Protein AF-A0A662JEN5-F1 (afdb_monomer_lite)

Secondary structure (DSSP, 8-state):
----HHHHHHHHH---TT-TT--HHHHHHHHHHHHT--HHHHHHHHHHTTTTS-HHHHHHHHHHHHHHHHHHHHHHS-EEEETTTTT-SSBSTT-BS-EEEEEEESS-BTTT-BS-EEEEEEE-TTTTTT-BS-EEEEEEE-TTTTTT-BS-EEEE---

Foldseek 3Di:
DPDDLLVQLLVQLPDDPPDPDDPSLVSSVVSCVVSVDDLVVSLVVCLVCVVVDDPSSLQSSQSSQQVVQQVCCVVPVEAECECSQPPRARHNDCHECGHYEYEEHEHQHCAQYECYEYEYAEYEANLNANHENYEYEYQYYHPHNCHNYYNYYYHHDDD

Radius of gyration: 15.17 Å; chains: 1; bounding box: 46×31×48 Å

Structure (mmCIF, N/CA/C/O backbone):
data_AF-A0A662JEN5-F1
#
_entry.id   AF-A0A662JEN5-F1
#
loop_
_atom_site.group_PDB
_atom_site.id
_atom_site.type_symbol
_atom_site.label_atom_id
_atom_site.label_alt_id
_atom_site.label_comp_id
_atom_site.label_asym_id
_atom_site.label_entity_id
_atom_site.label_seq_id
_atom_site.pdbx_PDB_ins_code
_atom_site.Cartn_x
_atom_site.Cartn_y
_atom_site.Cartn_z
_atom_site.occupancy
_atom_site.B_iso_or_equiv
_atom_site.auth_seq_id
_atom_site.auth_comp_id
_atom_site.auth_asym_id
_atom_site.auth_atom_id
_atom_site.pdbx_PDB_model_num
ATOM 1 N N . MET A 1 1 ? 9.587 -5.897 -28.125 1.00 42.41 1 MET A N 1
ATOM 2 C CA . MET A 1 1 ? 8.439 -5.896 -27.198 1.00 42.41 1 MET A CA 1
ATOM 3 C C . MET A 1 1 ? 8.440 -4.548 -26.503 1.00 42.41 1 MET A C 1
ATOM 5 O O . MET A 1 1 ? 9.409 -4.265 -25.811 1.00 42.41 1 MET A O 1
ATOM 9 N N . ASN A 1 2 ? 7.443 -3.696 -26.747 1.00 51.28 2 ASN A N 1
ATOM 10 C CA . ASN A 1 2 ? 7.265 -2.491 -25.935 1.00 51.28 2 ASN A CA 1
ATOM 11 C C . ASN A 1 2 ? 6.599 -2.950 -24.633 1.00 51.28 2 ASN A C 1
ATOM 13 O O . ASN A 1 2 ? 5.402 -3.215 -24.638 1.00 51.28 2 ASN A O 1
ATOM 17 N N . GLY A 1 3 ? 7.396 -3.169 -23.583 1.00 68.75 3 GLY A N 1
ATOM 18 C CA . GLY A 1 3 ? 6.883 -3.533 -22.257 1.00 68.75 3 GLY A CA 1
ATOM 19 C C . GLY A 1 3 ? 6.018 -2.414 -21.678 1.00 68.75 3 GLY A C 1
ATOM 20 O O . GLY A 1 3 ? 6.167 -1.253 -22.074 1.00 68.75 3 GLY A O 1
ATOM 21 N N . SER A 1 4 ? 5.099 -2.756 -20.773 1.00 90.69 4 SER A N 1
ATOM 22 C CA . SER A 1 4 ? 4.257 -1.748 -20.127 1.00 90.69 4 SER A CA 1
ATOM 23 C C . SER A 1 4 ? 5.088 -0.845 -19.206 1.00 90.69 4 SER A C 1
ATOM 25 O O . SER A 1 4 ? 6.215 -1.175 -18.820 1.00 90.69 4 SER A O 1
ATOM 27 N N . LYS A 1 5 ? 4.535 0.310 -18.811 1.00 93.38 5 LYS A N 1
ATOM 28 C CA . LYS A 1 5 ? 5.202 1.182 -17.826 1.00 93.38 5 LYS A CA 1
ATOM 29 C C . LYS A 1 5 ? 5.366 0.489 -16.470 1.00 93.38 5 LYS A C 1
ATOM 31 O O . LYS A 1 5 ? 6.320 0.792 -15.754 1.00 93.38 5 LYS A O 1
ATOM 36 N N . LEU A 1 6 ? 4.469 -0.440 -16.127 1.00 94.62 6 LEU A N 1
ATOM 37 C CA . LEU A 1 6 ? 4.612 -1.280 -14.944 1.00 94.62 6 LEU A CA 1
ATOM 38 C C . LEU A 1 6 ? 5.816 -2.216 -15.083 1.00 94.62 6 LEU A C 1
ATOM 40 O O . LEU A 1 6 ? 6.637 -2.259 -14.172 1.00 94.62 6 LEU A O 1
ATOM 44 N N . ASP A 1 7 ? 5.982 -2.893 -16.222 1.00 94.00 7 ASP A N 1
ATOM 45 C CA . ASP A 1 7 ? 7.141 -3.769 -16.449 1.00 94.00 7 ASP A CA 1
ATOM 46 C C . ASP A 1 7 ? 8.463 -2.986 -16.344 1.00 94.00 7 ASP A C 1
ATOM 48 O O . ASP A 1 7 ? 9.448 -3.456 -15.763 1.00 94.00 7 ASP A O 1
ATOM 52 N N . GLU A 1 8 ? 8.487 -1.756 -16.864 1.00 94.44 8 GLU A N 1
ATOM 53 C CA . GLU A 1 8 ? 9.649 -0.878 -16.756 1.00 94.44 8 GLU A CA 1
ATOM 54 C C . GLU A 1 8 ? 9.935 -0.476 -15.301 1.00 94.44 8 GLU A C 1
ATOM 56 O O . GLU A 1 8 ? 11.079 -0.597 -14.851 1.00 94.44 8 GLU A O 1
ATOM 61 N N . LEU A 1 9 ? 8.904 -0.086 -14.540 1.00 95.25 9 LEU A N 1
ATOM 62 C CA . LEU A 1 9 ? 9.014 0.211 -13.110 1.00 95.25 9 LEU A CA 1
ATOM 63 C C . LEU A 1 9 ? 9.568 -0.983 -12.328 1.00 95.25 9 LEU A C 1
ATOM 65 O O . LEU A 1 9 ? 10.531 -0.832 -11.574 1.00 95.25 9 LEU A O 1
ATOM 69 N N . LEU A 1 10 ? 8.975 -2.166 -12.495 1.00 93.81 10 LEU A N 1
ATOM 70 C CA . LEU A 1 10 ? 9.364 -3.369 -11.759 1.00 93.81 10 LEU A CA 1
ATOM 71 C C . LEU A 1 10 ? 10.828 -3.737 -12.037 1.00 93.81 10 LEU A C 1
ATOM 73 O O . LEU A 1 10 ? 11.576 -4.056 -11.107 1.00 93.81 10 LEU A O 1
ATOM 77 N N . ARG A 1 11 ? 11.277 -3.587 -13.289 1.00 92.50 11 ARG A N 1
ATOM 78 C CA . ARG A 1 11 ? 12.679 -3.781 -13.677 1.00 92.50 11 ARG A CA 1
ATOM 79 C C . ARG A 1 11 ? 13.620 -2.773 -13.013 1.00 92.50 11 ARG A C 1
ATOM 81 O O . ARG A 1 11 ? 14.701 -3.166 -12.582 1.00 92.50 11 ARG A O 1
ATOM 88 N N . MET A 1 12 ? 13.232 -1.498 -12.928 1.00 92.75 12 MET A N 1
ATOM 89 C CA . MET A 1 12 ? 14.040 -0.445 -12.296 1.00 92.75 12 MET A CA 1
ATOM 90 C C . MET A 1 12 ? 14.152 -0.618 -10.778 1.00 92.75 12 MET A C 1
ATOM 92 O O . MET A 1 12 ? 15.213 -0.371 -10.207 1.00 92.75 12 MET A O 1
ATOM 96 N N . VAL A 1 13 ? 13.073 -1.052 -10.122 1.00 90.88 13 VAL A N 1
ATOM 97 C CA . VAL A 1 13 ? 13.035 -1.228 -8.663 1.00 90.88 13 VAL A CA 1
ATOM 98 C C . VAL A 1 13 ? 13.761 -2.496 -8.219 1.00 90.88 13 VAL A C 1
ATOM 100 O O . VAL A 1 13 ? 14.264 -2.518 -7.094 1.00 90.88 13 VAL A O 1
ATOM 103 N N . ASN A 1 14 ? 13.854 -3.523 -9.077 1.00 83.19 14 ASN A N 1
ATOM 104 C CA . ASN A 1 14 ? 14.400 -4.841 -8.743 1.00 83.19 14 ASN A CA 1
ATOM 105 C C . ASN A 1 14 ? 15.709 -4.739 -7.922 1.00 83.19 14 ASN A C 1
ATOM 107 O O . ASN A 1 14 ? 16.704 -4.186 -8.412 1.00 83.19 14 ASN A O 1
ATOM 111 N N . PRO A 1 15 ? 15.714 -5.206 -6.658 1.00 67.38 15 PRO A N 1
ATOM 112 C CA . PRO A 1 15 ? 16.828 -5.021 -5.736 1.00 67.38 15 PRO A CA 1
ATOM 113 C C . PRO A 1 15 ? 18.061 -5.786 -6.202 1.00 67.38 15 PRO A C 1
ATOM 115 O O . PRO A 1 15 ? 17.969 -6.866 -6.801 1.00 67.38 15 PRO A O 1
ATOM 118 N N . ASN A 1 16 ? 19.237 -5.283 -5.835 1.00 66.19 16 ASN A N 1
ATOM 119 C CA . ASN A 1 16 ? 20.437 -6.095 -5.957 1.00 66.19 16 ASN A CA 1
ATOM 120 C C . ASN A 1 16 ? 20.343 -7.222 -4.918 1.00 66.19 16 ASN A C 1
ATOM 122 O O . ASN A 1 16 ? 20.259 -6.959 -3.722 1.00 66.19 16 ASN A O 1
ATOM 126 N N . ARG A 1 17 ? 20.377 -8.491 -5.349 1.00 62.00 17 ARG A N 1
ATOM 127 C CA . ARG A 1 17 ? 20.236 -9.659 -4.451 1.00 62.00 17 ARG A CA 1
ATOM 128 C C . ARG A 1 17 ? 21.251 -9.705 -3.297 1.00 62.00 17 ARG A C 1
ATOM 130 O O . ARG A 1 17 ? 21.057 -10.480 -2.369 1.00 62.00 17 ARG A O 1
ATOM 137 N N . TYR A 1 18 ? 22.319 -8.914 -3.379 1.00 60.38 18 TYR A N 1
ATOM 138 C CA . TYR A 1 18 ? 23.397 -8.834 -2.395 1.00 60.38 18 TYR A CA 1
ATOM 139 C C . TYR A 1 18 ? 23.282 -7.647 -1.429 1.00 60.38 18 TYR A C 1
ATOM 141 O O . TYR A 1 18 ? 24.050 -7.567 -0.473 1.00 60.38 18 TYR A O 1
ATOM 149 N N . ALA A 1 19 ? 22.351 -6.721 -1.659 1.00 58.91 19 ALA A N 1
ATOM 150 C CA . ALA A 1 19 ? 22.191 -5.549 -0.814 1.00 58.91 19 ALA A CA 1
ATOM 151 C C . ALA A 1 1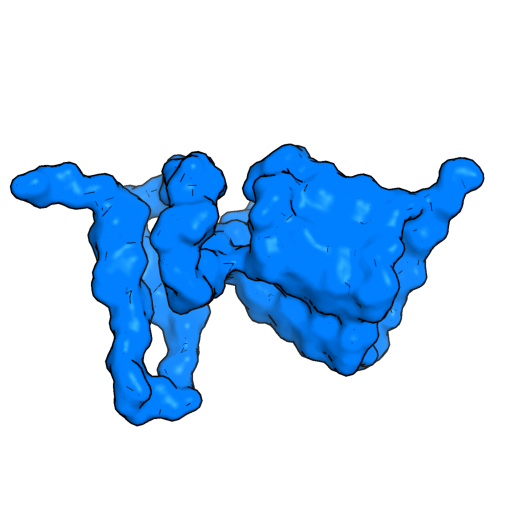9 ? 21.266 -5.863 0.371 1.00 58.91 19 ALA A C 1
ATOM 153 O O . ALA A 1 19 ? 20.054 -6.005 0.226 1.00 58.91 19 ALA A O 1
ATOM 154 N N . VAL A 1 20 ? 21.854 -5.981 1.562 1.00 53.72 20 VAL A N 1
ATOM 155 C CA . VAL A 1 20 ? 21.148 -6.363 2.800 1.00 53.72 20 VAL A CA 1
ATOM 156 C C . VAL A 1 20 ? 20.342 -5.196 3.399 1.00 53.72 20 VAL A C 1
ATOM 158 O O . VAL A 1 20 ? 19.361 -5.422 4.101 1.00 53.72 20 VAL A O 1
ATOM 161 N N . THR A 1 21 ? 20.713 -3.948 3.100 1.00 63.56 21 THR A N 1
ATOM 162 C CA . THR A 1 21 ? 20.142 -2.726 3.705 1.00 63.56 21 THR A CA 1
ATOM 163 C C . THR A 1 21 ? 19.518 -1.775 2.679 1.00 63.56 21 THR A C 1
ATOM 165 O O . THR A 1 21 ? 19.464 -0.570 2.911 1.00 63.56 21 THR A O 1
ATOM 168 N N . GLU A 1 22 ? 19.093 -2.281 1.521 1.00 70.56 22 GLU A N 1
ATOM 169 C CA . GLU A 1 22 ? 18.533 -1.434 0.463 1.00 70.56 22 GLU A CA 1
ATOM 170 C C . GLU A 1 22 ? 17.206 -0.781 0.895 1.00 70.56 22 GLU A C 1
ATOM 172 O O . GLU A 1 22 ? 16.249 -1.462 1.280 1.00 70.56 22 GLU A O 1
ATOM 177 N N . ASP A 1 23 ? 17.146 0.552 0.799 1.00 86.50 23 ASP A N 1
ATOM 178 C CA . ASP A 1 23 ? 15.925 1.330 1.007 1.00 86.50 23 ASP A CA 1
ATOM 179 C C . ASP A 1 23 ? 14.991 1.150 -0.200 1.00 86.50 23 ASP A C 1
ATOM 181 O O . ASP A 1 23 ? 15.113 1.804 -1.240 1.00 86.50 23 ASP A O 1
ATOM 185 N N . TRP A 1 24 ? 14.060 0.202 -0.069 1.00 87.81 24 TRP A N 1
ATOM 186 C CA . TRP A 1 24 ? 13.097 -0.124 -1.121 1.00 87.81 24 TRP A CA 1
ATOM 187 C C . TRP A 1 24 ? 12.220 1.067 -1.491 1.00 87.81 24 TRP A C 1
ATOM 189 O O . TRP A 1 24 ? 11.869 1.236 -2.657 1.00 87.81 24 TRP A O 1
ATOM 199 N N . ARG A 1 25 ? 11.861 1.890 -0.502 1.00 90.38 25 ARG A N 1
ATOM 200 C CA . ARG A 1 25 ? 10.997 3.042 -0.721 1.00 90.38 25 ARG A CA 1
ATOM 201 C C . ARG A 1 25 ? 11.686 4.050 -1.631 1.00 90.38 25 ARG A C 1
ATOM 203 O O . ARG A 1 25 ? 11.102 4.437 -2.640 1.00 90.38 25 ARG A O 1
ATOM 210 N N . ALA A 1 26 ? 12.935 4.395 -1.314 1.00 90.81 26 ALA A N 1
ATOM 211 C CA . ALA A 1 26 ? 13.729 5.328 -2.108 1.00 90.81 26 ALA A CA 1
ATOM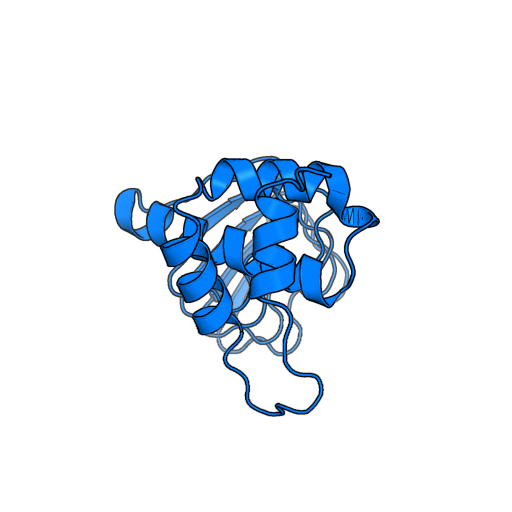 212 C C . ALA A 1 26 ? 13.867 4.866 -3.570 1.00 90.81 26 ALA A C 1
ATOM 214 O O . ALA A 1 26 ? 13.729 5.669 -4.488 1.00 90.81 26 ALA A O 1
ATOM 215 N N . ARG A 1 27 ? 14.047 3.558 -3.805 1.00 91.56 27 ARG A N 1
ATOM 216 C CA . ARG A 1 27 ? 14.092 2.984 -5.163 1.00 91.56 27 ARG A CA 1
ATOM 217 C C . ARG A 1 27 ? 12.784 3.159 -5.932 1.00 91.56 27 ARG A C 1
ATOM 219 O O . ARG A 1 27 ? 12.816 3.486 -7.117 1.00 91.56 27 ARG A O 1
ATOM 226 N N . VAL A 1 28 ? 11.641 2.926 -5.283 1.00 93.56 28 VAL A N 1
ATOM 227 C CA . VAL A 1 28 ? 10.325 3.120 -5.914 1.00 93.56 28 VAL A CA 1
ATOM 228 C C . VAL A 1 28 ? 10.109 4.594 -6.255 1.00 93.56 28 VAL A C 1
ATOM 230 O O . VAL A 1 28 ? 9.722 4.903 -7.380 1.00 93.56 28 VAL A O 1
ATOM 233 N N . GLU A 1 29 ? 10.409 5.503 -5.326 1.00 93.06 29 GLU A N 1
ATOM 234 C CA . GLU A 1 29 ? 10.301 6.953 -5.539 1.00 93.06 29 GLU A CA 1
ATOM 235 C C . GLU A 1 29 ? 11.224 7.434 -6.680 1.00 93.06 29 GLU A C 1
ATOM 237 O O . GLU A 1 29 ? 10.785 8.174 -7.564 1.00 93.06 29 GLU A O 1
ATOM 242 N N . GLU A 1 30 ? 12.476 6.963 -6.725 1.00 93.81 30 GLU A N 1
ATOM 243 C CA . GLU A 1 30 ? 13.427 7.284 -7.797 1.00 93.81 30 GLU A CA 1
ATOM 244 C C . GLU A 1 30 ? 12.942 6.777 -9.163 1.00 93.81 30 GLU A C 1
ATOM 246 O O . GLU A 1 30 ? 12.991 7.508 -10.159 1.00 93.81 30 GLU A O 1
ATOM 251 N N . ALA A 1 31 ? 12.451 5.536 -9.225 1.00 94.25 31 ALA A N 1
ATOM 252 C CA . ALA A 1 31 ? 11.956 4.952 -10.465 1.00 94.25 31 ALA A CA 1
ATOM 253 C C . ALA A 1 31 ? 10.712 5.689 -10.986 1.00 94.25 31 ALA A C 1
ATOM 255 O O . ALA A 1 31 ? 10.649 6.016 -12.172 1.00 94.25 31 ALA A O 1
ATOM 256 N N . LEU A 1 32 ? 9.767 6.040 -10.108 1.00 94.25 32 LEU A N 1
ATOM 257 C CA . LEU A 1 32 ? 8.592 6.837 -10.476 1.00 94.25 32 LEU A CA 1
ATOM 258 C C . LEU A 1 32 ? 8.969 8.224 -11.010 1.00 94.25 32 LEU A C 1
ATOM 260 O O . LEU A 1 32 ? 8.424 8.657 -12.028 1.00 94.25 32 LEU A O 1
ATOM 264 N N . SER A 1 33 ? 9.925 8.897 -10.361 1.00 92.88 33 SER A N 1
ATOM 265 C CA . SER A 1 33 ? 10.419 10.214 -10.784 1.00 92.88 33 SER A CA 1
ATOM 266 C C . SER A 1 33 ? 10.983 10.184 -12.212 1.00 92.88 33 SER A C 1
ATOM 268 O O . SER A 1 33 ? 10.691 11.063 -13.027 1.00 92.88 33 SER A O 1
ATOM 270 N N . LYS A 1 34 ? 11.727 9.125 -12.556 1.00 94.50 34 LYS A N 1
ATOM 271 C CA . LYS A 1 34 ? 12.284 8.920 -13.902 1.00 94.50 34 LYS A CA 1
ATOM 272 C C . LYS A 1 34 ? 11.214 8.576 -14.941 1.00 94.50 34 LYS A C 1
ATOM 274 O O . LYS A 1 34 ? 11.248 9.121 -16.041 1.00 94.50 34 LYS A O 1
ATOM 279 N N . LEU A 1 35 ? 10.266 7.702 -14.596 1.00 93.00 35 LEU A N 1
ATOM 280 C CA . LEU A 1 35 ? 9.234 7.221 -15.523 1.00 93.00 35 LEU A CA 1
ATOM 281 C C . LEU A 1 35 ? 8.165 8.265 -15.855 1.00 93.00 35 LEU A C 1
ATOM 283 O O . LEU A 1 35 ? 7.492 8.131 -16.882 1.00 93.00 35 LEU A O 1
ATOM 287 N N . LYS A 1 36 ? 7.975 9.277 -14.992 1.00 88.88 36 LYS A N 1
ATOM 288 C CA . LYS A 1 36 ? 6.903 10.284 -15.119 1.00 88.88 36 LYS A CA 1
ATOM 289 C C . LYS A 1 36 ? 5.554 9.619 -15.426 1.00 88.88 36 LYS A C 1
ATOM 291 O O . LYS A 1 36 ? 4.847 9.979 -16.369 1.00 88.88 36 LYS A O 1
ATOM 296 N N . ALA A 1 37 ? 5.259 8.557 -14.685 1.00 86.38 37 ALA A N 1
ATOM 297 C CA . ALA A 1 37 ? 4.062 7.752 -14.853 1.00 86.38 37 ALA A CA 1
ATOM 298 C C . ALA A 1 37 ? 3.006 8.151 -13.823 1.00 86.38 37 ALA A C 1
ATOM 300 O O . ALA A 1 37 ? 3.340 8.517 -12.696 1.00 86.38 37 ALA A O 1
ATOM 301 N N . ASP A 1 38 ? 1.738 8.048 -14.213 1.00 90.81 38 ASP A N 1
ATOM 302 C CA . ASP A 1 38 ? 0.640 8.147 -13.262 1.00 90.81 38 ASP A CA 1
ATOM 303 C C . ASP A 1 38 ? 0.648 6.915 -12.348 1.00 90.81 38 ASP A C 1
ATOM 305 O O . ASP A 1 38 ? 0.591 5.775 -12.819 1.00 90.81 38 ASP A O 1
ATOM 309 N N . ARG A 1 39 ? 0.738 7.145 -11.035 1.00 92.88 39 ARG A N 1
ATOM 310 C CA . ARG A 1 39 ? 0.763 6.067 -10.041 1.00 92.88 39 ARG A CA 1
ATOM 311 C C . ARG A 1 39 ? -0.531 5.277 -10.048 1.00 92.88 39 ARG A C 1
ATOM 313 O O . ARG A 1 39 ? -0.472 4.057 -9.929 1.00 92.88 39 ARG A O 1
ATOM 320 N N . MET A 1 40 ? -1.673 5.941 -10.215 1.00 93.38 40 MET A N 1
ATOM 321 C CA . MET A 1 40 ? -2.961 5.257 -10.188 1.00 93.38 40 MET A CA 1
ATOM 322 C C . MET A 1 40 ? -3.132 4.310 -11.373 1.00 93.38 40 MET A C 1
ATOM 324 O O . MET A 1 40 ? -3.541 3.167 -11.170 1.00 93.38 40 MET A O 1
ATOM 328 N N . ALA A 1 41 ? -2.730 4.722 -12.576 1.00 93.81 41 ALA A N 1
ATOM 329 C CA . ALA A 1 41 ? -2.683 3.831 -13.733 1.00 93.81 41 ALA A CA 1
ATOM 330 C C . ALA A 1 41 ? -1.805 2.587 -13.488 1.00 93.81 41 ALA A C 1
ATOM 332 O O . ALA A 1 41 ? -2.223 1.472 -13.790 1.00 93.81 41 ALA A O 1
ATOM 333 N N . LEU A 1 42 ? -0.620 2.760 -12.889 1.00 95.69 42 LEU A N 1
ATOM 334 C CA . LEU A 1 42 ? 0.278 1.644 -12.561 1.00 95.69 42 LEU A CA 1
ATOM 335 C C . LEU A 1 42 ? -0.318 0.695 -11.512 1.00 95.69 42 LEU A C 1
ATOM 337 O O . LEU A 1 42 ? -0.146 -0.517 -11.613 1.00 95.69 42 LEU A O 1
ATOM 341 N N . ILE A 1 43 ? -1.004 1.236 -10.502 1.00 94.19 43 ILE A N 1
ATOM 342 C CA . ILE A 1 43 ? -1.672 0.454 -9.452 1.00 94.19 43 ILE A CA 1
ATOM 343 C C . ILE A 1 43 ? -2.801 -0.387 -10.046 1.00 94.19 43 ILE A C 1
ATOM 345 O O . ILE A 1 43 ? -2.911 -1.565 -9.717 1.00 94.19 43 ILE A O 1
ATOM 349 N N . LEU A 1 44 ? -3.622 0.208 -10.914 1.00 94.25 44 LEU A N 1
ATOM 350 C CA . LEU A 1 44 ? -4.722 -0.487 -11.582 1.00 94.25 44 LEU A CA 1
ATOM 351 C C . LEU A 1 44 ? -4.203 -1.632 -12.454 1.00 94.25 44 LEU A C 1
ATOM 353 O O . LEU A 1 44 ? -4.644 -2.764 -12.288 1.00 94.25 44 LEU A O 1
ATOM 357 N N . GLU A 1 45 ? -3.194 -1.369 -13.289 1.00 94.75 45 GLU A N 1
ATOM 358 C CA . GLU A 1 45 ? -2.558 -2.416 -14.100 1.00 94.75 45 GLU A CA 1
ATOM 359 C C . GLU A 1 45 ? -1.974 -3.537 -13.220 1.00 94.75 45 GLU A C 1
ATOM 361 O O . GLU A 1 45 ? -2.106 -4.724 -13.519 1.00 94.75 45 GLU A O 1
ATOM 366 N N . ALA A 1 46 ? -1.342 -3.173 -12.102 1.00 93.44 46 ALA A N 1
ATOM 367 C CA . ALA A 1 46 ? -0.757 -4.143 -11.190 1.00 93.44 46 ALA A CA 1
ATOM 368 C C . ALA A 1 46 ? -1.800 -4.977 -10.434 1.00 93.44 46 ALA A C 1
ATOM 370 O O . ALA A 1 46 ? -1.504 -6.121 -10.089 1.00 93.44 46 ALA A O 1
ATOM 371 N N . LYS A 1 47 ? -2.994 -4.429 -10.170 1.00 92.12 47 LYS A N 1
ATOM 372 C CA . LYS A 1 47 ? -4.117 -5.158 -9.560 1.00 92.12 47 LYS A CA 1
ATOM 373 C C . LYS A 1 47 ? -4.585 -6.278 -10.487 1.00 92.12 47 LYS A C 1
ATOM 375 O O . LYS A 1 47 ? -4.722 -7.409 -10.030 1.00 92.12 47 LYS A O 1
ATOM 380 N N . ASP A 1 48 ? -4.737 -5.989 -11.777 1.00 93.00 48 ASP A N 1
ATOM 381 C CA . ASP A 1 48 ? -5.202 -6.967 -12.770 1.00 93.00 48 ASP A CA 1
ATOM 382 C C . ASP A 1 48 ? -4.225 -8.140 -12.947 1.00 93.00 48 ASP A C 1
ATOM 384 O O . ASP A 1 48 ? -4.631 -9.262 -13.236 1.00 93.00 48 ASP A O 1
ATOM 388 N N . ARG A 1 49 ? -2.930 -7.893 -12.726 1.00 93.00 49 ARG A N 1
ATOM 389 C CA . ARG A 1 49 ? -1.848 -8.879 -12.885 1.00 93.00 49 ARG A CA 1
ATOM 390 C C . ARG A 1 49 ? -1.321 -9.425 -11.557 1.00 93.00 49 ARG A C 1
ATOM 392 O O . ARG A 1 49 ? -0.310 -10.121 -11.537 1.00 93.00 49 ARG A O 1
ATOM 399 N N . TYR A 1 50 ? -1.954 -9.098 -10.428 1.00 92.06 50 TYR A N 1
ATOM 400 C CA . TYR A 1 50 ? -1.334 -9.243 -9.105 1.00 92.06 50 TYR A CA 1
ATOM 401 C C . TYR A 1 50 ? -0.907 -10.680 -8.768 1.00 92.06 50 TYR A C 1
ATOM 403 O O . TYR A 1 50 ? 0.126 -10.895 -8.126 1.00 92.06 50 TYR A O 1
ATOM 411 N N . GLU A 1 51 ? -1.673 -11.674 -9.223 1.00 90.94 51 GLU A N 1
ATOM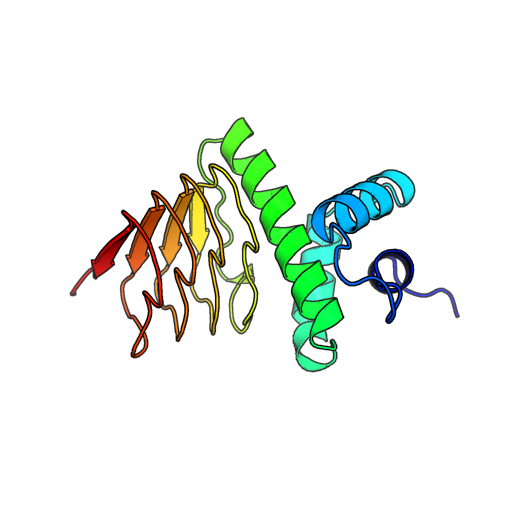 412 C CA . GLU A 1 51 ? -1.365 -13.089 -9.002 1.00 90.94 51 GLU A CA 1
ATOM 413 C C . GLU A 1 51 ? -0.094 -13.544 -9.736 1.00 90.94 51 GLU A C 1
ATOM 415 O O . GLU A 1 51 ? 0.643 -14.378 -9.209 1.00 90.94 51 GLU A O 1
ATOM 420 N N . GLU A 1 52 ? 0.215 -12.935 -10.882 1.00 93.69 52 GLU A N 1
ATOM 421 C CA . GLU A 1 52 ? 1.404 -13.213 -11.697 1.00 93.69 52 GLU A CA 1
ATOM 422 C C . GLU A 1 52 ? 2.673 -12.578 -11.113 1.00 93.69 52 GLU A C 1
ATOM 424 O O . GLU A 1 52 ? 3.788 -13.021 -11.394 1.00 93.69 52 GLU A O 1
ATOM 429 N N . LEU A 1 53 ? 2.514 -11.543 -10.282 1.00 91.94 53 LEU A N 1
ATOM 430 C CA . LEU A 1 53 ? 3.629 -10.814 -9.692 1.00 91.94 53 LEU A CA 1
ATOM 431 C C . LEU A 1 53 ? 4.349 -11.658 -8.641 1.00 91.94 53 LEU A C 1
ATOM 433 O O . LEU A 1 53 ? 3.739 -12.249 -7.741 1.00 91.94 53 LEU A O 1
ATOM 437 N N . THR A 1 54 ? 5.677 -11.626 -8.681 1.00 91.38 54 THR A N 1
ATOM 438 C CA . THR A 1 54 ? 6.523 -12.172 -7.623 1.00 91.38 54 THR A CA 1
ATOM 439 C C . THR A 1 54 ? 6.317 -11.412 -6.313 1.00 91.38 54 THR A C 1
ATOM 441 O O . THR A 1 54 ? 5.883 -10.260 -6.278 1.00 91.38 54 THR A O 1
ATOM 444 N N . TYR A 1 55 ? 6.730 -12.018 -5.200 1.00 86.69 55 TYR A N 1
ATOM 445 C CA . TYR A 1 55 ? 6.697 -11.378 -3.881 1.00 86.69 55 TYR A CA 1
ATOM 446 C C . TYR A 1 55 ? 7.320 -9.968 -3.863 1.00 86.69 55 TYR A C 1
ATOM 448 O O . TYR A 1 55 ? 6.798 -9.042 -3.241 1.00 86.69 55 TYR A O 1
ATOM 456 N N . ARG A 1 56 ? 8.450 -9.795 -4.559 1.00 87.31 56 ARG A N 1
ATOM 457 C CA . ARG A 1 56 ? 9.169 -8.516 -4.631 1.00 87.31 56 ARG A CA 1
ATOM 458 C C . ARG A 1 56 ? 8.372 -7.470 -5.398 1.00 87.31 56 ARG A C 1
ATOM 460 O O . ARG A 1 56 ? 8.294 -6.326 -4.964 1.00 87.31 56 ARG A O 1
ATOM 467 N N . GLU A 1 57 ? 7.759 -7.868 -6.502 1.00 91.94 57 GLU A N 1
ATOM 468 C CA . GLU A 1 57 ? 6.940 -6.983 -7.326 1.00 91.94 57 GLU A CA 1
ATOM 469 C C . GLU A 1 57 ? 5.660 -6.586 -6.587 1.00 91.94 57 GLU A C 1
ATOM 471 O O . GLU A 1 57 ? 5.340 -5.403 -6.529 1.00 91.94 57 GLU A O 1
ATOM 476 N N . ARG A 1 58 ? 5.007 -7.519 -5.882 1.00 91.44 58 ARG A N 1
ATOM 477 C CA . ARG A 1 58 ? 3.869 -7.211 -4.996 1.00 91.44 58 ARG A CA 1
ATOM 478 C C . ARG A 1 58 ? 4.233 -6.198 -3.908 1.00 91.44 58 ARG A C 1
ATOM 480 O O . ARG A 1 58 ? 3.434 -5.316 -3.605 1.00 91.44 58 ARG A O 1
ATOM 487 N N . LYS A 1 59 ? 5.452 -6.266 -3.354 1.00 89.94 59 LYS A N 1
ATOM 488 C CA . LYS A 1 59 ? 5.956 -5.254 -2.408 1.00 89.94 59 LYS A CA 1
ATOM 489 C C . LYS A 1 59 ? 6.093 -3.878 -3.070 1.00 89.94 59 LYS A C 1
ATOM 491 O O . LYS A 1 59 ? 5.737 -2.877 -2.453 1.00 89.94 59 LYS A O 1
ATOM 496 N N . THR A 1 60 ? 6.570 -3.818 -4.315 1.00 93.25 60 THR A N 1
ATOM 497 C CA . THR A 1 60 ? 6.610 -2.575 -5.105 1.00 93.25 60 THR A CA 1
ATOM 498 C C . THR A 1 60 ? 5.213 -1.987 -5.292 1.00 93.25 60 THR A C 1
ATOM 500 O O . THR A 1 60 ? 5.034 -0.800 -5.035 1.00 93.25 60 THR A O 1
ATOM 503 N N . VAL A 1 61 ? 4.211 -2.807 -5.629 1.00 93.12 61 VAL A N 1
ATOM 504 C CA . VAL A 1 61 ? 2.800 -2.373 -5.709 1.00 93.12 61 VAL A CA 1
ATOM 505 C C . VAL A 1 61 ? 2.315 -1.813 -4.371 1.00 93.12 61 VAL A C 1
ATOM 507 O O . VAL A 1 61 ? 1.685 -0.757 -4.329 1.00 93.12 61 VAL A O 1
ATOM 510 N N . GLY A 1 62 ? 2.681 -2.461 -3.263 1.00 93.75 62 GLY A N 1
ATOM 511 C CA . GLY A 1 62 ? 2.390 -1.965 -1.921 1.00 93.75 62 GLY A CA 1
ATOM 512 C C . GLY A 1 62 ? 2.940 -0.564 -1.659 1.00 93.75 62 GLY A C 1
ATOM 513 O O . GLY A 1 62 ? 2.231 0.257 -1.081 1.00 93.75 62 GLY A O 1
ATOM 514 N N . TYR A 1 63 ? 4.156 -0.258 -2.127 1.00 94.75 63 TYR A N 1
ATOM 515 C CA . TYR A 1 63 ? 4.709 1.098 -2.052 1.00 94.75 63 TYR A CA 1
ATOM 516 C C . TYR A 1 63 ? 4.019 2.080 -3.000 1.00 94.75 63 TYR A C 1
ATOM 518 O O . TYR A 1 63 ? 3.845 3.229 -2.610 1.00 94.75 63 TYR A O 1
ATOM 526 N N . LEU A 1 64 ? 3.588 1.671 -4.199 1.00 95.44 64 LEU A N 1
ATOM 527 C CA . LEU A 1 64 ? 2.801 2.552 -5.074 1.00 95.44 64 LEU A CA 1
ATOM 528 C C . LEU A 1 64 ? 1.534 3.037 -4.358 1.00 95.44 64 LEU A C 1
ATOM 530 O O . LEU A 1 64 ? 1.290 4.242 -4.286 1.00 95.44 64 LEU A O 1
ATOM 534 N N . LEU A 1 65 ? 0.792 2.101 -3.755 1.00 95.19 65 LEU A N 1
ATOM 535 C CA . LEU A 1 65 ? -0.381 2.399 -2.932 1.00 95.19 65 LEU A CA 1
ATOM 536 C C . LEU A 1 65 ? -0.030 3.275 -1.722 1.00 95.19 65 LEU A C 1
ATOM 538 O O . LEU A 1 65 ? -0.773 4.205 -1.420 1.00 95.19 65 LEU A O 1
ATOM 542 N N . THR A 1 66 ? 1.094 3.017 -1.040 1.00 95.81 66 THR A N 1
ATOM 543 C CA . THR A 1 66 ? 1.565 3.856 0.077 1.00 95.81 66 THR A CA 1
ATOM 544 C C . THR A 1 66 ? 1.785 5.298 -0.349 1.00 95.81 66 THR A C 1
ATOM 546 O O . THR A 1 66 ? 1.284 6.212 0.300 1.00 95.81 66 THR A O 1
ATOM 549 N N . LEU A 1 67 ? 2.558 5.508 -1.414 1.00 95.62 67 LEU A N 1
ATOM 550 C CA . LEU A 1 67 ? 2.948 6.841 -1.859 1.00 95.62 67 LEU A CA 1
ATOM 551 C C . LEU A 1 67 ? 1.725 7.642 -2.297 1.00 95.62 67 LEU A C 1
ATOM 553 O O . LEU A 1 67 ? 1.590 8.810 -1.937 1.00 95.62 67 LEU A O 1
ATOM 557 N N . GLU A 1 68 ? 0.817 7.003 -3.036 1.00 95.75 68 GLU A N 1
ATOM 558 C CA . GLU A 1 68 ? -0.465 7.604 -3.398 1.00 95.75 68 GLU A CA 1
ATOM 559 C C . GLU A 1 68 ? -1.293 7.957 -2.158 1.00 95.75 68 GLU A C 1
ATOM 561 O O . GLU A 1 68 ? -1.739 9.092 -2.010 1.00 95.75 68 GLU A O 1
ATOM 566 N N . ALA A 1 69 ? -1.423 7.028 -1.208 1.00 95.25 69 ALA A N 1
ATOM 567 C CA . ALA A 1 69 ? -2.171 7.262 0.020 1.00 95.25 69 ALA A CA 1
ATOM 568 C C . ALA A 1 69 ? -1.613 8.417 0.854 1.00 95.25 69 ALA A C 1
ATOM 570 O O . ALA A 1 69 ? -2.385 9.198 1.410 1.00 95.25 69 ALA A O 1
ATOM 571 N N . GLU A 1 70 ? -0.292 8.543 0.958 1.00 96.12 70 GLU A N 1
ATOM 572 C CA . GLU A 1 70 ? 0.351 9.638 1.685 1.00 96.12 70 GLU A CA 1
ATOM 573 C C . GLU A 1 70 ? 0.075 10.991 1.042 1.00 96.12 70 GLU A C 1
ATOM 575 O O . GLU A 1 70 ? -0.225 11.955 1.746 1.00 96.12 70 GLU A O 1
ATOM 580 N N . GLU A 1 71 ? 0.145 11.074 -0.283 1.00 95.44 71 GLU A N 1
ATOM 581 C CA . GLU A 1 71 ? -0.159 12.310 -0.993 1.00 95.44 71 GLU A CA 1
ATOM 582 C C . GLU A 1 71 ? -1.635 12.682 -0.879 1.00 95.44 71 GLU A C 1
ATOM 584 O O . GLU A 1 71 ? -1.956 13.803 -0.479 1.00 95.44 71 GLU A O 1
ATOM 589 N N . GLN A 1 72 ? -2.535 11.734 -1.137 1.00 95.75 72 GLN A N 1
ATOM 590 C CA . GLN A 1 72 ? -3.973 11.969 -1.038 1.00 95.75 72 GLN A CA 1
ATOM 591 C C . GLN A 1 72 ? -4.387 12.305 0.398 1.00 95.75 72 GLN A C 1
ATOM 593 O O . GLN A 1 72 ? -5.212 13.191 0.612 1.00 95.75 72 GLN A O 1
ATOM 598 N N . THR A 1 73 ? -3.767 11.685 1.407 1.00 95.88 73 THR A N 1
ATOM 599 C CA . THR A 1 73 ? -4.016 12.039 2.813 1.00 95.88 73 THR A CA 1
ATOM 600 C C . THR A 1 73 ? -3.533 13.451 3.131 1.00 95.88 73 THR A C 1
ATOM 602 O O . THR A 1 73 ? -4.249 14.192 3.802 1.00 95.88 73 THR A O 1
ATOM 605 N N . LYS A 1 74 ? -2.356 13.862 2.645 1.00 95.75 74 LYS A N 1
ATOM 606 C CA . LYS A 1 74 ? -1.866 15.239 2.834 1.00 95.75 74 LYS A CA 1
ATOM 607 C C . LYS A 1 74 ? -2.782 16.261 2.165 1.00 95.75 74 LYS A C 1
ATOM 609 O O . LYS A 1 74 ? -3.045 17.306 2.749 1.00 95.75 74 LYS A O 1
ATOM 614 N N . ALA A 1 75 ? -3.268 15.956 0.965 1.00 95.00 75 ALA A N 1
ATOM 615 C CA . ALA A 1 75 ? -4.090 16.870 0.184 1.00 95.00 75 ALA A CA 1
ATOM 616 C C . ALA A 1 75 ? -5.548 16.942 0.666 1.00 95.00 75 ALA A C 1
ATOM 618 O O . ALA A 1 75 ? -6.151 18.011 0.647 1.00 95.00 75 ALA A O 1
ATOM 619 N N . ARG A 1 76 ? -6.134 15.807 1.065 1.00 94.12 76 ARG A N 1
ATOM 620 C CA . ARG A 1 76 ? -7.589 15.658 1.272 1.00 94.12 76 ARG A CA 1
ATOM 621 C C . ARG A 1 76 ? -7.973 15.123 2.648 1.00 94.12 76 ARG A C 1
ATOM 623 O O . ARG A 1 76 ? -9.151 15.056 2.976 1.00 94.12 76 ARG A O 1
ATOM 630 N N . GLY A 1 77 ? -7.003 14.711 3.460 1.00 93.75 77 GLY A N 1
ATOM 631 C CA . GLY A 1 77 ? -7.227 14.153 4.795 1.00 93.75 77 GLY A CA 1
ATOM 632 C C . GLY A 1 77 ? -7.708 12.699 4.822 1.00 93.75 77 GLY A C 1
ATOM 633 O O . GLY A 1 77 ? -7.707 12.104 5.898 1.00 93.75 77 GLY A O 1
ATOM 634 N N . LEU A 1 78 ? -8.096 12.115 3.686 1.00 94.00 78 LEU A N 1
ATOM 635 C CA . LEU A 1 78 ? -8.488 10.711 3.551 1.00 94.00 78 LEU A CA 1
ATOM 636 C C . LEU A 1 78 ? -8.292 10.255 2.100 1.00 94.00 78 LEU A C 1
ATOM 638 O O . LEU A 1 78 ? -8.679 10.964 1.173 1.00 94.00 78 LEU A O 1
ATOM 642 N N . PHE A 1 79 ? -7.744 9.056 1.916 1.00 95.25 79 PHE A N 1
ATOM 643 C CA . PHE A 1 79 ? -7.691 8.373 0.629 1.00 95.25 79 PHE A CA 1
ATOM 644 C C . PHE A 1 79 ? -8.726 7.248 0.576 1.00 95.25 79 PHE A C 1
ATOM 646 O O . PHE A 1 79 ? -8.635 6.267 1.319 1.00 95.25 79 PHE A O 1
ATOM 653 N N . GLU A 1 80 ? -9.722 7.397 -0.293 1.00 94.25 80 GLU A N 1
ATOM 654 C CA . GLU A 1 80 ? -10.736 6.371 -0.529 1.00 94.25 80 GLU A CA 1
ATOM 655 C C . GLU A 1 80 ? -10.285 5.451 -1.663 1.00 94.25 80 GLU A C 1
ATOM 657 O O . GLU A 1 80 ? -10.291 5.836 -2.828 1.00 94.25 80 GLU A O 1
ATOM 662 N N . VAL A 1 81 ? -9.874 4.234 -1.307 1.00 91.75 81 VAL A N 1
ATOM 663 C CA . VAL A 1 81 ? -9.379 3.230 -2.257 1.00 91.75 81 VAL A CA 1
ATOM 664 C C . VAL A 1 81 ? -10.451 2.253 -2.723 1.00 91.75 81 VAL A C 1
ATOM 666 O O . VAL A 1 81 ? -10.182 1.468 -3.623 1.00 91.75 81 VAL A O 1
ATOM 669 N N . GLY A 1 82 ? -11.650 2.272 -2.129 1.00 91.62 82 GLY A N 1
ATOM 670 C CA . GLY A 1 82 ? -12.743 1.365 -2.498 1.00 91.62 82 GLY A CA 1
ATOM 671 C C . GLY A 1 82 ? -12.281 -0.094 -2.543 1.00 91.62 82 GLY A C 1
ATOM 672 O O . GLY A 1 82 ? -11.684 -0.597 -1.587 1.00 91.62 82 GLY A O 1
ATOM 673 N N . ASP A 1 83 ? -12.479 -0.749 -3.680 1.00 90.38 83 ASP A N 1
ATOM 674 C CA . ASP A 1 83 ? -12.123 -2.145 -3.911 1.00 90.38 83 ASP A CA 1
ATOM 675 C C . ASP A 1 83 ? -10.689 -2.342 -4.445 1.00 90.38 83 ASP A C 1
ATOM 677 O O . ASP A 1 83 ? -10.297 -3.470 -4.749 1.00 90.38 83 ASP A O 1
ATOM 681 N N . LEU A 1 84 ? -9.873 -1.288 -4.582 1.00 89.75 84 LEU A N 1
ATOM 682 C CA . LEU A 1 84 ? -8.520 -1.391 -5.152 1.00 89.75 84 LEU A CA 1
ATOM 683 C C . LEU A 1 84 ? -7.611 -2.341 -4.369 1.00 89.75 84 LEU A C 1
ATOM 685 O O . LEU A 1 84 ? -6.713 -2.940 -4.948 1.00 89.75 84 LEU A O 1
ATOM 689 N N . CYS A 1 85 ? -7.848 -2.502 -3.068 1.00 89.88 85 CYS A N 1
ATOM 690 C CA . CYS A 1 85 ? -7.086 -3.424 -2.228 1.00 89.88 85 CYS A CA 1
ATOM 691 C C . CYS A 1 85 ? -7.653 -4.848 -2.193 1.00 89.88 85 CYS A C 1
ATOM 693 O O . CYS A 1 85 ? -7.064 -5.717 -1.544 1.00 89.88 85 CYS A O 1
ATOM 695 N N . SER A 1 86 ? -8.771 -5.106 -2.878 1.00 89.56 86 SER A N 1
ATOM 696 C CA . SER A 1 86 ? -9.398 -6.421 -2.859 1.00 89.56 86 SER A CA 1
ATOM 697 C C . SER A 1 86 ? -8.461 -7.477 -3.432 1.00 89.56 86 SER A C 1
ATOM 699 O O . SER A 1 86 ? -7.901 -7.306 -4.511 1.00 89.56 86 SER A O 1
ATOM 701 N N . GLY A 1 87 ? -8.247 -8.549 -2.666 1.00 86.81 87 GLY A N 1
ATOM 702 C CA . GLY A 1 87 ? -7.321 -9.622 -3.034 1.00 86.81 87 GLY A CA 1
ATOM 703 C C . GLY A 1 87 ? -5.832 -9.277 -2.909 1.00 86.81 87 GLY A C 1
ATOM 704 O O . GLY A 1 87 ? -5.004 -10.143 -3.183 1.00 86.81 87 GLY A O 1
ATOM 705 N N . LEU A 1 88 ? -5.465 -8.068 -2.462 1.00 89.12 88 LEU A N 1
ATOM 706 C CA . LEU A 1 88 ? -4.064 -7.681 -2.281 1.00 89.12 88 LEU A CA 1
ATOM 707 C C . LEU A 1 88 ? -3.551 -8.060 -0.884 1.00 89.12 88 LEU A C 1
ATOM 709 O O . LEU A 1 88 ? -4.200 -7.791 0.129 1.00 89.12 88 LEU A O 1
ATOM 713 N N . ASP A 1 89 ? -2.352 -8.645 -0.839 1.00 86.06 89 ASP A N 1
ATOM 714 C CA . ASP A 1 89 ? -1.696 -9.122 0.389 1.00 86.06 89 ASP A CA 1
ATOM 715 C C . ASP A 1 89 ? -0.669 -8.140 0.968 1.00 86.06 89 ASP A C 1
ATOM 717 O O . ASP A 1 89 ? -0.165 -8.359 2.062 1.00 86.06 89 ASP A O 1
ATOM 721 N N . TYR A 1 90 ? -0.297 -7.097 0.226 1.00 83.44 90 TYR A N 1
ATOM 722 C CA . TYR A 1 90 ? 0.735 -6.129 0.611 1.00 83.44 90 TYR A CA 1
ATOM 723 C C . TYR A 1 90 ? 0.278 -4.722 0.247 1.00 83.44 90 TYR A C 1
ATOM 725 O O . TYR A 1 90 ? 0.704 -4.165 -0.762 1.00 83.44 90 TYR A O 1
ATOM 733 N N . ALA A 1 91 ? -0.606 -4.148 1.060 1.00 87.50 91 ALA A N 1
ATOM 734 C CA . ALA A 1 91 ? -1.108 -2.793 0.858 1.00 87.50 91 ALA A CA 1
ATOM 735 C C . ALA A 1 91 ? -0.522 -1.829 1.901 1.00 87.50 91 ALA A C 1
ATOM 737 O O . ALA A 1 91 ? -0.428 -2.157 3.083 1.00 87.50 91 ALA A O 1
ATOM 738 N N . PHE A 1 92 ? -0.162 -0.617 1.478 1.00 90.62 92 PHE A N 1
ATOM 739 C CA . PHE A 1 92 ? 0.308 0.462 2.362 1.00 90.62 92 PHE A CA 1
ATOM 740 C C . PHE A 1 92 ? 1.539 0.086 3.212 1.00 90.62 92 PHE A C 1
ATOM 742 O O . PHE A 1 92 ? 1.574 0.283 4.429 1.00 90.62 92 PHE A O 1
ATOM 749 N N . VAL A 1 93 ? 2.555 -0.481 2.556 1.00 91.44 93 VAL A N 1
ATOM 750 C CA . VAL A 1 93 ? 3.840 -0.851 3.165 1.00 91.44 93 VAL A CA 1
ATOM 751 C C . VAL A 1 93 ? 4.586 0.395 3.646 1.00 91.44 93 VAL A C 1
ATOM 753 O O . VAL A 1 93 ? 4.804 1.325 2.873 1.00 91.44 93 VAL A O 1
ATOM 756 N N . GLU A 1 94 ? 5.017 0.388 4.910 1.00 93.12 94 GLU A N 1
ATOM 757 C CA . GLU A 1 94 ? 5.807 1.453 5.552 1.00 93.12 94 GLU A CA 1
ATOM 758 C C . GLU A 1 94 ? 5.167 2.845 5.434 1.00 93.12 94 GLU A C 1
ATOM 760 O O . GLU A 1 94 ? 5.854 3.865 5.318 1.00 93.12 94 GLU A O 1
ATOM 765 N N . ALA A 1 95 ? 3.834 2.875 5.458 1.00 93.75 95 ALA A N 1
ATOM 766 C CA . ALA A 1 95 ? 3.052 4.091 5.325 1.00 93.75 95 ALA A CA 1
ATOM 767 C C . ALA A 1 95 ? 3.225 5.037 6.518 1.00 93.75 95 ALA A C 1
ATOM 769 O O . ALA A 1 95 ? 3.321 4.599 7.666 1.00 93.75 95 ALA A O 1
ATOM 770 N N . ARG A 1 96 ? 3.258 6.347 6.257 1.00 95.19 96 ARG A N 1
ATOM 771 C CA . ARG A 1 96 ? 3.488 7.375 7.282 1.00 95.19 96 ARG A CA 1
ATOM 772 C C . ARG A 1 96 ? 2.394 8.430 7.243 1.00 95.19 96 ARG A C 1
ATOM 774 O O . ARG A 1 96 ? 2.264 9.150 6.258 1.00 95.19 96 ARG A O 1
ATOM 781 N N . GLY A 1 97 ? 1.639 8.559 8.331 1.00 95.44 97 GLY A N 1
ATOM 782 C CA . GLY A 1 97 ? 0.590 9.572 8.421 1.00 95.44 97 GLY A CA 1
ATOM 783 C C . GLY A 1 97 ? -0.573 9.351 7.452 1.00 95.44 97 GLY A C 1
ATOM 784 O O . GLY A 1 97 ? -1.251 10.321 7.119 1.00 95.44 97 GLY A O 1
ATOM 785 N N . VAL A 1 98 ? -0.790 8.125 6.956 1.00 96.06 98 VAL A N 1
ATOM 786 C CA . VAL A 1 98 ? -1.856 7.857 5.978 1.00 96.06 98 VAL A CA 1
ATOM 787 C C . VAL A 1 98 ? -3.200 7.687 6.660 1.00 96.06 98 VAL A C 1
ATOM 789 O O . VAL A 1 98 ? -3.289 7.154 7.763 1.00 96.06 98 VAL A O 1
ATOM 792 N N . LYS A 1 99 ? -4.264 8.098 5.978 1.00 96.88 99 LYS A N 1
ATOM 793 C CA . LYS A 1 99 ? -5.645 7.816 6.353 1.00 96.88 99 LYS A CA 1
ATOM 794 C C . LYS A 1 99 ? -6.302 7.186 5.143 1.00 96.88 99 LYS A C 1
ATOM 796 O O . LYS A 1 99 ? -6.469 7.849 4.125 1.00 96.88 99 LYS A O 1
ATOM 801 N N . VAL A 1 100 ? -6.643 5.909 5.242 1.00 95.50 100 VAL A N 1
ATOM 802 C CA . VAL A 1 100 ? -7.157 5.126 4.116 1.00 95.50 100 VAL A CA 1
ATOM 803 C C . VAL A 1 100 ? -8.503 4.517 4.467 1.00 95.50 100 VAL A C 1
ATOM 805 O O . VAL A 1 100 ? -8.678 3.987 5.566 1.00 95.50 100 VAL A O 1
ATOM 808 N N . ARG A 1 101 ? -9.435 4.553 3.512 1.00 95.25 101 ARG A N 1
ATOM 809 C CA . ARG A 1 101 ? -10.691 3.803 3.548 1.00 95.25 101 ARG A CA 1
ATOM 810 C C . ARG A 1 101 ? -10.787 2.880 2.340 1.00 95.25 101 ARG A C 1
ATOM 812 O O . ARG A 1 101 ? -10.707 3.365 1.217 1.00 95.25 101 ARG A O 1
ATOM 819 N N . GLY A 1 102 ? -11.028 1.594 2.560 1.00 93.00 102 GLY A N 1
ATOM 820 C CA . GLY A 1 102 ? -11.252 0.621 1.493 1.00 93.00 102 GLY A CA 1
ATOM 821 C C . GLY A 1 102 ? -12.259 -0.461 1.865 1.00 93.00 102 GLY A C 1
ATOM 822 O O . GLY A 1 102 ? -12.834 -0.460 2.952 1.00 93.00 102 GLY A O 1
ATOM 823 N N . ASP A 1 103 ? -12.469 -1.394 0.946 1.00 92.19 103 ASP A N 1
ATOM 824 C CA . ASP A 1 103 ? -13.387 -2.511 1.125 1.00 92.19 103 ASP A CA 1
ATOM 825 C C . ASP A 1 103 ? -12.685 -3.688 1.780 1.00 92.19 103 ASP A C 1
ATOM 827 O O . ASP A 1 103 ? -12.987 -4.040 2.920 1.00 92.19 103 ASP A O 1
ATOM 831 N N . THR A 1 104 ? -11.726 -4.282 1.075 1.00 90.44 104 THR A N 1
ATOM 832 C CA . THR A 1 104 ? -11.078 -5.516 1.515 1.00 90.44 104 THR A CA 1
ATOM 833 C C . THR A 1 104 ? -9.572 -5.456 1.307 1.00 90.44 104 THR A C 1
ATOM 835 O O . THR A 1 104 ? -9.107 -4.821 0.366 1.00 90.44 104 THR A O 1
ATOM 838 N N . ALA A 1 105 ? -8.815 -6.101 2.192 1.00 87.25 105 ALA A N 1
ATOM 839 C CA . ALA A 1 105 ? -7.394 -6.396 2.008 1.00 87.25 105 ALA A CA 1
ATOM 840 C C . ALA A 1 105 ? -7.103 -7.789 2.578 1.00 87.25 105 ALA A C 1
ATOM 842 O O . ALA A 1 105 ? -7.476 -8.090 3.717 1.00 87.25 105 ALA A O 1
ATOM 843 N N . ARG A 1 106 ? -6.469 -8.660 1.788 1.00 84.94 106 ARG A N 1
ATOM 844 C CA . ARG A 1 106 ? -6.364 -10.085 2.127 1.00 84.94 106 ARG A CA 1
ATOM 845 C C . ARG A 1 106 ? -5.355 -10.316 3.248 1.00 84.94 106 ARG A C 1
ATOM 847 O O . ARG A 1 106 ? -5.720 -10.880 4.275 1.00 84.94 106 ARG A O 1
ATOM 854 N N . HIS A 1 107 ? -4.131 -9.825 3.106 1.00 80.94 107 HIS A N 1
ATOM 855 C CA . HIS A 1 107 ? -3.094 -9.881 4.141 1.00 80.94 107 HIS A CA 1
ATOM 856 C C . HIS A 1 107 ? -2.334 -8.547 4.229 1.00 80.94 107 HIS A C 1
ATOM 858 O O . HIS A 1 107 ? -2.491 -7.692 3.363 1.00 80.94 107 HIS A O 1
ATOM 864 N N . PHE A 1 108 ? -1.587 -8.341 5.323 1.00 76.31 108 PHE A N 1
ATOM 865 C CA . PHE A 1 108 ? -0.612 -7.250 5.535 1.00 76.31 108 PHE A CA 1
ATOM 866 C C . PHE A 1 108 ? -0.952 -5.881 4.920 1.00 76.31 108 PHE A C 1
ATOM 868 O O . PHE A 1 108 ? -0.119 -5.238 4.277 1.00 76.31 108 PHE A O 1
ATOM 875 N N . CYS A 1 109 ? -2.163 -5.389 5.165 1.00 83.19 109 CYS A N 1
ATOM 876 C CA . CYS A 1 109 ? -2.444 -3.969 4.989 1.00 83.19 109 CYS A CA 1
ATOM 877 C C . CYS A 1 109 ? -1.749 -3.177 6.114 1.00 83.19 109 CYS A C 1
ATOM 879 O O . CYS A 1 109 ? -1.460 -3.738 7.163 1.00 83.19 109 CYS A O 1
ATOM 881 N N . GLY A 1 110 ? -1.357 -1.924 5.878 1.00 79.94 110 GLY A N 1
ATOM 882 C CA . GLY A 1 110 ? -0.739 -1.064 6.894 1.00 79.94 110 GLY A CA 1
ATOM 883 C C . GLY A 1 110 ? 0.542 -1.614 7.532 1.00 79.94 110 GLY A C 1
ATOM 884 O O . GLY A 1 110 ? 0.858 -1.230 8.655 1.00 79.94 110 GLY A O 1
ATOM 885 N N . PHE A 1 111 ? 1.268 -2.517 6.865 1.00 87.12 111 PHE A N 1
ATOM 886 C CA . PHE A 1 111 ? 2.473 -3.166 7.391 1.00 87.12 111 PHE A CA 1
ATOM 887 C C . PHE A 1 111 ? 3.586 -2.157 7.684 1.00 87.12 111 PHE A C 1
ATOM 889 O O . PHE A 1 111 ? 3.968 -1.388 6.802 1.00 87.12 111 PHE A O 1
ATOM 896 N N . LYS A 1 112 ? 4.143 -2.183 8.904 1.00 90.62 112 LYS A N 1
ATOM 897 C CA . LYS A 1 112 ? 5.104 -1.181 9.407 1.00 90.62 112 LYS A CA 1
ATOM 898 C C . LYS A 1 112 ? 4.607 0.264 9.264 1.00 90.62 112 LYS A C 1
ATOM 900 O O . LYS A 1 112 ? 5.410 1.190 9.133 1.00 90.62 112 LYS A O 1
ATOM 905 N N . ALA A 1 113 ? 3.294 0.470 9.252 1.00 92.06 113 ALA A N 1
ATOM 906 C CA . ALA A 1 113 ? 2.747 1.810 9.180 1.00 92.06 113 ALA A CA 1
ATOM 907 C C . ALA A 1 113 ? 3.017 2.574 10.477 1.00 92.06 113 ALA A C 1
ATOM 909 O O . ALA A 1 113 ? 3.084 1.994 11.563 1.00 92.06 113 ALA A O 1
ATOM 910 N N . LYS A 1 114 ? 3.136 3.892 10.365 1.00 95.19 114 LYS A N 1
ATOM 911 C CA . LYS A 1 114 ? 3.360 4.792 11.488 1.00 95.19 114 LYS A CA 1
ATOM 912 C C . LYS A 1 114 ? 2.371 5.949 11.451 1.00 95.19 114 LYS A C 1
ATOM 914 O O . LYS A 1 114 ? 2.133 6.514 10.383 1.00 95.19 114 LYS A O 1
ATOM 919 N N . ASP A 1 115 ? 1.799 6.292 12.603 1.00 96.38 115 ASP A N 1
ATOM 920 C CA . ASP A 1 115 ? 0.908 7.452 12.771 1.00 96.38 115 ASP A CA 1
ATOM 921 C C . ASP A 1 115 ? -0.282 7.434 11.780 1.00 96.38 115 ASP A C 1
ATOM 923 O O . ASP A 1 115 ? -0.687 8.464 11.250 1.00 96.38 115 ASP A O 1
ATOM 927 N N . SER A 1 116 ? -0.804 6.242 11.465 1.00 96.44 116 SER A N 1
ATOM 928 C CA . SER A 1 116 ? -1.723 6.008 10.336 1.00 96.44 116 SER A CA 1
ATOM 929 C C . SER A 1 116 ? -3.077 5.428 10.760 1.00 96.44 116 SER A C 1
ATOM 931 O O . SER A 1 116 ? -3.182 4.742 11.778 1.00 96.44 116 SER A O 1
ATOM 933 N N . VAL A 1 117 ? -4.113 5.673 9.954 1.00 96.38 117 VAL A N 1
ATOM 934 C CA . VAL A 1 117 ? -5.484 5.186 10.150 1.00 96.38 117 VAL A CA 1
ATOM 935 C C . VAL A 1 117 ? -5.938 4.368 8.942 1.00 96.38 117 VAL A C 1
ATOM 937 O O . VAL A 1 117 ? -5.867 4.836 7.808 1.00 96.38 117 VAL A O 1
ATOM 940 N N . PHE A 1 118 ? -6.462 3.172 9.191 1.00 94.56 118 PHE A N 1
ATOM 941 C CA . PHE A 1 118 ? -6.963 2.257 8.169 1.00 94.56 118 PHE A CA 1
ATOM 942 C C . PHE A 1 118 ? -8.404 1.865 8.489 1.00 94.56 118 PHE A C 1
ATOM 944 O O . PHE A 1 118 ? -8.676 1.344 9.569 1.00 94.56 118 PHE A O 1
ATOM 951 N N . VAL A 1 119 ? -9.321 2.105 7.557 1.00 94.50 119 VAL A N 1
ATOM 952 C CA . VAL A 1 119 ? -10.745 1.776 7.683 1.00 94.50 119 VAL A CA 1
ATOM 953 C C . VAL A 1 119 ? -11.119 0.798 6.577 1.00 94.50 119 VAL A C 1
ATOM 955 O O . VAL A 1 119 ? -11.081 1.163 5.407 1.00 94.50 119 VAL A O 1
ATOM 958 N N . PHE A 1 120 ? -11.471 -0.434 6.932 1.00 92.94 120 PHE A N 1
ATOM 959 C CA . PHE A 1 120 ? -11.790 -1.486 5.964 1.00 92.94 120 PHE A CA 1
ATOM 960 C C . PHE A 1 120 ? -13.049 -2.246 6.359 1.00 92.94 120 PHE A C 1
ATOM 962 O O . PHE A 1 120 ? -13.342 -2.402 7.540 1.00 92.94 120 PHE A O 1
ATOM 969 N N . ARG A 1 121 ? -13.808 -2.759 5.390 1.00 92.25 121 ARG A N 1
ATOM 970 C CA . ARG A 1 121 ? -14.926 -3.658 5.712 1.00 92.25 121 ARG A CA 1
ATOM 971 C C . ARG A 1 121 ? -14.399 -5.004 6.188 1.00 92.25 121 ARG A C 1
ATOM 973 O O . ARG A 1 121 ? -14.824 -5.483 7.236 1.00 92.25 121 ARG A O 1
ATOM 980 N N . GLU A 1 122 ? -13.438 -5.567 5.465 1.00 90.25 122 GLU A N 1
ATOM 981 C CA . GLU A 1 122 ? -12.826 -6.850 5.800 1.00 90.25 122 GLU A CA 1
ATOM 982 C C . GLU A 1 122 ? -11.307 -6.813 5.653 1.00 90.25 122 GLU A C 1
ATOM 984 O O . GLU A 1 122 ? -10.761 -6.303 4.675 1.00 90.25 122 GLU A O 1
ATOM 989 N N . VAL A 1 123 ? -10.614 -7.385 6.633 1.00 88.88 123 VAL A N 1
ATOM 990 C CA . VAL A 1 123 ? -9.162 -7.557 6.594 1.00 88.88 123 VAL A CA 1
ATOM 991 C C . VAL A 1 123 ? -8.798 -8.968 7.017 1.00 88.88 123 VAL A C 1
ATOM 993 O O . VAL A 1 123 ? -9.415 -9.527 7.926 1.00 88.88 123 VAL A O 1
ATOM 996 N N . GLY A 1 124 ? -7.774 -9.553 6.405 1.00 87.31 124 GLY A N 1
ATOM 997 C CA . GLY A 1 124 ? -7.229 -10.820 6.883 1.00 87.31 124 GLY A CA 1
ATOM 998 C C . GLY A 1 124 ? -6.006 -10.657 7.787 1.00 87.31 124 GLY A C 1
ATOM 999 O O . GLY A 1 124 ? -5.825 -9.663 8.495 1.00 87.31 124 GLY A O 1
ATOM 1000 N N . TYR A 1 125 ? -5.176 -11.699 7.806 1.00 84.56 125 TYR A N 1
ATOM 1001 C CA . TYR A 1 125 ? -4.014 -11.813 8.689 1.00 84.56 125 TYR A CA 1
ATOM 1002 C C . TYR A 1 125 ? -2.996 -10.671 8.497 1.00 84.56 125 TYR A C 1
ATOM 1004 O O . TYR A 1 125 ? -2.663 -10.303 7.370 1.00 84.56 125 TYR A O 1
ATOM 1012 N N . GLY A 1 126 ? -2.453 -10.144 9.601 1.00 84.00 126 GLY A N 1
ATOM 1013 C CA . GLY A 1 126 ? -1.340 -9.186 9.566 1.00 84.00 126 GLY A CA 1
ATOM 1014 C C . GLY A 1 126 ? -1.703 -7.723 9.263 1.00 84.00 126 GLY A C 1
ATOM 1015 O O . GLY A 1 126 ? -0.793 -6.941 9.003 1.00 84.00 126 GLY A O 1
ATOM 1016 N N . PHE A 1 127 ? -2.984 -7.344 9.326 1.00 87.31 127 PHE A N 1
ATOM 1017 C CA . PHE A 1 127 ? -3.521 -6.001 9.026 1.00 87.31 127 PHE A CA 1
ATOM 1018 C C . PHE A 1 127 ? -2.854 -4.787 9.707 1.00 87.31 127 PHE A C 1
ATOM 1020 O O . PHE A 1 127 ? -2.987 -3.677 9.217 1.00 87.31 127 PHE A O 1
ATOM 1027 N N . LEU A 1 128 ? -2.181 -4.925 10.847 1.00 89.00 128 LEU A N 1
ATOM 1028 C CA . LEU A 1 128 ? -1.388 -3.833 11.444 1.00 89.00 128 LEU A CA 1
ATOM 1029 C C . LEU A 1 128 ? -0.003 -4.330 11.847 1.00 89.00 128 LEU A C 1
ATOM 1031 O O . LEU A 1 128 ? 0.539 -3.972 12.896 1.00 89.00 128 LEU A O 1
ATOM 1035 N N . SER A 1 129 ? 0.542 -5.255 11.061 1.00 89.19 129 SER A N 1
ATOM 1036 C CA . SER A 1 129 ? 1.735 -5.959 11.487 1.00 89.19 129 SER A CA 1
ATOM 1037 C C . SER A 1 129 ? 2.956 -5.039 11.520 1.00 89.19 129 SER A C 1
ATOM 1039 O O . SER A 1 129 ? 3.254 -4.357 10.541 1.00 89.19 129 SER A O 1
ATOM 1041 N N . HIS A 1 130 ? 3.677 -5.050 12.649 1.00 90.19 130 HIS A N 1
ATOM 1042 C CA . HIS A 1 130 ? 4.841 -4.191 12.926 1.00 90.19 130 HIS A CA 1
ATOM 1043 C C . HIS A 1 130 ? 4.561 -2.679 12.940 1.00 90.19 130 HIS A C 1
ATOM 1045 O O . HIS A 1 130 ? 5.494 -1.879 12.857 1.00 90.19 130 HIS A O 1
ATOM 1051 N N . SER A 1 131 ? 3.297 -2.280 13.023 1.00 91.00 131 SER A N 1
ATOM 1052 C CA . SER A 1 131 ? 2.892 -0.877 12.930 1.00 91.00 131 SER A CA 1
ATOM 1053 C C . SER A 1 131 ? 2.971 -0.174 14.283 1.00 91.00 131 SER A C 1
ATOM 1055 O O . SER A 1 131 ? 2.909 -0.815 15.334 1.00 91.00 131 SER A O 1
ATOM 1057 N N . VAL A 1 132 ? 3.127 1.150 14.264 1.00 93.38 132 VAL A N 1
ATOM 1058 C CA . VAL A 1 132 ? 3.324 1.980 15.460 1.00 93.38 132 VAL A CA 1
ATOM 1059 C C . VAL A 1 132 ? 2.357 3.163 15.451 1.00 93.38 132 VAL A C 1
ATOM 1061 O O . VAL A 1 132 ? 2.200 3.812 14.419 1.00 93.38 132 VAL A O 1
ATOM 1064 N N . ASN A 1 133 ? 1.741 3.483 16.594 1.00 95.06 133 ASN A N 1
ATOM 1065 C CA . ASN A 1 133 ? 0.837 4.636 16.751 1.00 95.06 133 ASN A CA 1
ATOM 1066 C C . ASN A 1 133 ? -0.282 4.670 15.697 1.00 95.06 133 ASN A C 1
ATOM 1068 O O . ASN A 1 133 ? -0.474 5.660 14.995 1.00 95.06 133 ASN A O 1
ATOM 1072 N N . CYS A 1 134 ? -0.991 3.563 15.520 1.00 92.25 134 CYS A N 1
ATOM 1073 C CA . CYS A 1 134 ? -1.917 3.401 14.407 1.00 92.25 134 CYS A CA 1
ATOM 1074 C C . CYS A 1 134 ? -3.340 3.073 14.859 1.00 92.25 134 CYS A C 1
ATOM 1076 O O . CYS A 1 134 ? -3.570 2.622 15.978 1.00 92.25 134 CYS A O 1
ATOM 1078 N N . THR A 1 135 ? -4.324 3.312 13.997 1.00 93.69 135 THR A N 1
ATOM 1079 C CA . THR A 1 135 ? -5.716 2.917 14.249 1.00 93.69 135 THR A CA 1
ATOM 1080 C C . THR A 1 135 ? -6.249 2.098 13.087 1.00 93.69 135 THR A C 1
ATOM 1082 O O . THR A 1 135 ? -6.223 2.544 11.946 1.00 93.69 135 THR A O 1
ATOM 1085 N N . GLY A 1 136 ? -6.758 0.910 13.381 1.00 92.00 136 GLY A N 1
ATOM 1086 C CA . GLY A 1 136 ? -7.512 0.085 12.451 1.00 92.00 136 GLY A CA 1
ATOM 1087 C C . GLY A 1 136 ? -8.987 0.077 12.825 1.00 92.00 136 GLY A C 1
ATOM 1088 O O . GLY A 1 136 ? -9.306 -0.177 13.982 1.00 92.00 136 GLY A O 1
ATOM 1089 N N . VAL A 1 137 ? -9.883 0.327 11.875 1.00 93.50 137 VAL A N 1
ATOM 1090 C CA . VAL A 1 137 ? -11.337 0.196 12.040 1.00 93.50 137 VAL A CA 1
ATOM 1091 C C . V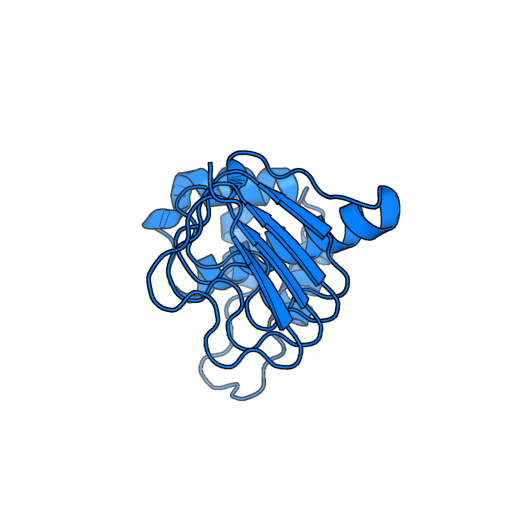AL A 1 137 ? -11.831 -0.826 11.029 1.00 93.50 137 VAL A C 1
ATOM 1093 O O . VAL A 1 137 ? -11.659 -0.616 9.830 1.00 93.50 137 VAL A O 1
ATOM 1096 N N . VAL A 1 138 ? -12.388 -1.940 11.504 1.00 90.94 138 VAL A N 1
ATOM 1097 C CA . VAL A 1 138 ? -12.731 -3.082 10.648 1.00 90.94 138 VAL A CA 1
ATOM 1098 C C . VAL A 1 138 ? -14.094 -3.671 10.975 1.00 90.94 138 VAL A C 1
ATOM 1100 O O . VAL A 1 138 ? -14.417 -3.838 12.145 1.00 90.94 138 VAL A O 1
ATOM 1103 N N . GLY A 1 139 ? -14.890 -4.008 9.959 1.00 87.12 139 GLY A N 1
ATOM 1104 C CA . GLY A 1 139 ? -16.152 -4.739 10.156 1.00 87.12 139 GLY A CA 1
ATOM 1105 C C . GLY A 1 139 ? -15.915 -6.220 10.464 1.00 87.12 139 GLY A C 1
ATOM 1106 O O . GLY A 1 139 ? -16.520 -6.796 11.364 1.00 87.12 139 GLY A O 1
ATOM 1107 N N . ARG A 1 140 ? -14.964 -6.834 9.753 1.00 84.50 140 ARG A N 1
ATOM 1108 C CA . ARG A 1 140 ? -14.539 -8.224 9.941 1.00 84.50 140 ARG A CA 1
ATOM 1109 C C . ARG A 1 140 ? -13.017 -8.330 9.905 1.00 84.50 140 ARG A C 1
ATOM 1111 O O . ARG A 1 140 ? -12.370 -7.746 9.041 1.00 84.50 140 ARG A O 1
ATOM 1118 N N . ALA A 1 141 ? -12.451 -9.100 10.832 1.00 81.19 141 ALA A N 1
ATOM 1119 C CA . ALA A 1 141 ? -11.015 -9.349 10.909 1.00 81.19 141 ALA A CA 1
ATOM 1120 C C . ALA A 1 141 ? -10.712 -10.852 10.914 1.00 81.19 141 ALA A C 1
ATOM 1122 O O . ALA A 1 141 ? -11.352 -11.618 11.636 1.00 81.19 141 ALA A O 1
ATOM 1123 N N . GLY A 1 142 ? -9.709 -11.266 10.140 1.00 71.88 142 GLY A N 1
ATOM 1124 C CA . GLY A 1 142 ? -9.103 -12.588 10.255 1.00 71.88 142 GLY A CA 1
ATOM 1125 C C . GLY A 1 142 ? -8.375 -12.772 11.594 1.00 71.88 142 GLY A C 1
ATOM 1126 O O . GLY A 1 142 ? -7.981 -11.805 12.253 1.00 71.88 142 GLY A O 1
ATOM 1127 N N . LEU A 1 143 ? -8.165 -14.030 11.993 1.00 62.34 143 LEU A N 1
ATOM 1128 C CA . LEU A 1 143 ? -7.374 -14.372 13.179 1.00 62.34 143 LEU A CA 1
ATOM 1129 C C . LEU A 1 143 ? -5.977 -13.720 13.068 1.00 62.34 143 LEU A C 1
ATOM 1131 O O . LEU A 1 143 ? -5.310 -13.856 12.045 1.00 62.34 143 LEU A O 1
ATOM 1135 N N . ASN A 1 144 ? -5.533 -13.016 14.118 1.00 68.81 144 ASN A N 1
ATOM 1136 C CA . ASN A 1 144 ? -4.230 -12.325 14.219 1.00 68.81 144 ASN A CA 1
ATOM 1137 C C . ASN A 1 144 ? -4.032 -11.052 13.358 1.00 68.81 144 ASN A C 1
ATOM 1139 O O . ASN A 1 144 ? -2.951 -10.809 12.818 1.00 68.81 144 ASN A O 1
ATOM 1143 N N . ALA A 1 145 ? -5.036 -10.176 13.284 1.00 64.69 145 ALA A N 1
ATOM 1144 C CA . ALA A 1 145 ? -4.933 -8.882 12.594 1.00 64.69 145 ALA A CA 1
ATOM 1145 C C . ALA A 1 145 ? -3.855 -7.908 13.156 1.00 64.69 145 ALA A C 1
ATOM 1147 O O . ALA A 1 145 ? -3.415 -7.013 12.441 1.00 64.69 145 ALA A O 1
ATOM 1148 N N . GLY A 1 146 ? -3.385 -8.074 14.402 1.00 62.53 146 GLY A N 1
ATOM 1149 C CA . GLY A 1 146 ? -2.509 -7.113 15.108 1.00 62.53 146 GLY A CA 1
ATOM 1150 C C . GLY A 1 146 ? -1.113 -7.622 15.497 1.00 62.53 146 GLY A C 1
ATOM 1151 O O . GLY A 1 146 ? -0.656 -7.370 16.610 1.00 62.53 146 GLY A O 1
ATOM 1152 N N . PHE A 1 147 ? -0.428 -8.379 14.637 1.00 65.12 147 PHE A N 1
ATOM 1153 C CA . PHE A 1 147 ? 0.857 -8.997 14.993 1.00 65.12 147 PHE A CA 1
ATOM 1154 C C . PHE A 1 147 ? 1.990 -7.974 15.220 1.00 65.12 147 PHE A C 1
ATOM 1156 O O . PHE A 1 147 ? 2.437 -7.320 14.278 1.00 65.12 147 PHE A O 1
ATOM 1163 N N . LYS A 1 148 ? 2.521 -7.893 16.451 1.00 79.06 148 LYS A N 1
ATOM 1164 C CA . LYS A 1 148 ? 3.644 -7.006 16.840 1.00 79.06 148 LYS A CA 1
ATOM 1165 C C . LYS A 1 148 ? 3.378 -5.506 16.620 1.00 79.06 148 LYS A C 1
ATOM 1167 O O . LYS A 1 148 ? 4.310 -4.753 16.350 1.00 79.06 148 LYS A O 1
ATOM 1172 N N . ALA A 1 149 ? 2.122 -5.078 16.718 1.00 84.12 149 ALA A N 1
ATOM 1173 C CA . ALA A 1 149 ? 1.773 -3.662 16.677 1.00 84.12 149 ALA A CA 1
ATOM 1174 C C . ALA A 1 149 ? 2.085 -2.981 18.024 1.00 84.12 149 ALA A C 1
ATOM 1176 O O . ALA A 1 149 ? 1.859 -3.567 19.083 1.00 84.12 149 ALA A O 1
ATOM 1177 N N . VAL A 1 150 ? 2.585 -1.743 17.997 1.00 87.31 150 VAL A N 1
ATOM 1178 C CA . VAL A 1 150 ? 2.942 -0.960 19.191 1.00 87.31 150 VAL A CA 1
ATOM 1179 C C . VAL A 1 150 ? 2.071 0.286 19.261 1.00 87.31 150 VAL A C 1
ATOM 1181 O O . VAL A 1 150 ? 2.052 1.087 18.331 1.00 87.31 150 VAL A O 1
ATOM 1184 N N . ASN A 1 151 ? 1.362 0.473 20.376 1.00 90.19 151 ASN A N 1
ATOM 1185 C CA . ASN A 1 151 ? 0.457 1.612 20.567 1.00 90.19 151 ASN A CA 1
ATOM 1186 C C . ASN A 1 151 ? -0.565 1.766 19.419 1.00 90.19 151 ASN A C 1
ATOM 1188 O O . ASN A 1 151 ? -0.862 2.869 18.965 1.00 90.19 151 ASN A O 1
ATOM 1192 N N . CYS A 1 152 ? -1.062 0.638 18.906 1.00 89.50 152 CYS A N 1
ATOM 1193 C CA . CYS A 1 152 ? -2.093 0.624 17.881 1.00 89.50 152 CYS A CA 1
ATOM 1194 C C . CYS A 1 152 ? -3.438 0.197 18.462 1.00 89.50 152 CYS A C 1
ATOM 1196 O O . CYS A 1 152 ? -3.514 -0.742 19.255 1.00 89.50 152 CYS A O 1
ATOM 1198 N N . LYS A 1 153 ? -4.505 0.865 18.026 1.00 89.88 153 LYS A N 1
ATOM 1199 C CA . LYS A 1 153 ? -5.883 0.542 18.394 1.00 89.88 153 LYS A CA 1
ATOM 1200 C C . LYS A 1 153 ? -6.561 -0.199 17.248 1.00 89.88 153 LYS A C 1
ATOM 1202 O O . LYS A 1 153 ? -6.588 0.306 16.130 1.00 89.88 153 LYS A O 1
ATOM 1207 N N . LEU A 1 154 ? -7.144 -1.361 17.528 1.00 87.88 154 LEU A N 1
ATOM 1208 C CA . LEU A 1 154 ? -8.032 -2.058 16.599 1.00 87.88 154 LEU A CA 1
ATOM 1209 C C . LEU A 1 154 ? -9.473 -1.914 17.094 1.00 87.88 154 LEU A C 1
ATOM 1211 O O . LEU A 1 154 ? -9.787 -2.298 18.218 1.00 87.88 154 LEU A O 1
ATOM 1215 N N . ILE A 1 155 ? -10.332 -1.330 16.268 1.00 90.44 155 ILE A N 1
ATOM 1216 C CA . ILE A 1 155 ? -11.760 -1.147 16.514 1.00 90.44 155 ILE A CA 1
ATOM 1217 C C . ILE A 1 155 ? -12.492 -2.110 15.592 1.0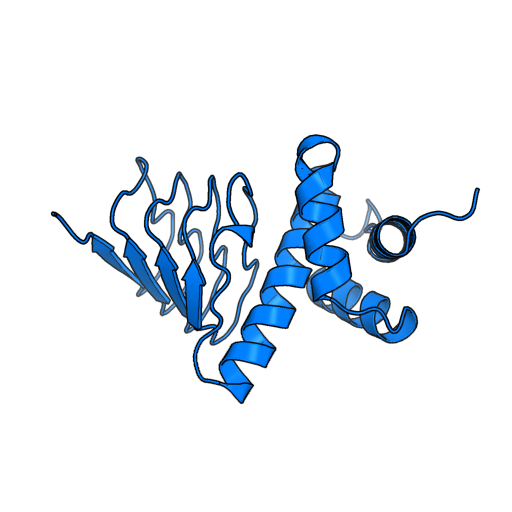0 90.44 155 ILE A C 1
ATOM 1219 O O . ILE A 1 155 ? -12.423 -1.968 14.373 1.00 90.44 155 ILE A O 1
ATOM 1223 N N . ILE A 1 156 ? -13.185 -3.082 16.175 1.00 87.19 156 ILE A N 1
ATOM 1224 C CA . ILE A 1 156 ? -14.035 -4.001 15.423 1.00 87.19 156 ILE A CA 1
ATOM 1225 C C . ILE A 1 156 ? -15.456 -3.448 15.481 1.00 87.19 156 ILE A C 1
ATOM 1227 O O . ILE A 1 156 ? -16.031 -3.329 16.561 1.00 87.19 156 ILE A O 1
ATOM 1231 N N . GLN A 1 157 ? -15.992 -3.055 14.330 1.00 83.31 157 GLN A N 1
ATOM 1232 C CA . GLN A 1 157 ? -17.379 -2.634 14.192 1.00 83.31 157 GLN A CA 1
ATOM 1233 C C . GLN A 1 157 ? -18.234 -3.897 14.111 1.00 83.31 157 GLN A C 1
ATOM 1235 O O . GLN A 1 157 ? -18.407 -4.473 13.040 1.00 83.31 157 GLN A O 1
ATOM 1240 N N . THR A 1 158 ? -18.706 -4.367 15.265 1.00 62.34 158 THR A N 1
ATOM 1241 C CA . THR A 1 158 ? -19.741 -5.401 15.303 1.00 62.34 158 THR A CA 1
ATOM 1242 C C . THR A 1 158 ? -21.030 -4.848 14.686 1.00 62.34 158 THR A C 1
ATOM 1244 O O . THR A 1 158 ? -21.356 -3.694 14.985 1.00 62.34 158 THR A O 1
ATOM 1247 N N . PRO A 1 159 ? -21.723 -5.628 13.835 1.00 58.38 159 PRO A N 1
ATOM 1248 C CA . PRO A 1 159 ? -23.057 -5.288 13.345 1.00 58.38 159 PRO A CA 1
ATOM 1249 C C . PRO A 1 159 ? -24.033 -4.950 14.473 1.00 58.38 159 PRO A C 1
ATOM 1251 O O . PRO A 1 159 ? -23.905 -5.564 15.560 1.00 58.38 159 PRO A O 1
#

pLDDT: mean 87.8, std 10.46, range [42.41, 96.88]

Sequence (159 aa):
MNGSKLDELLRMVNPNRYAVTEDWRARVEEALSKLKADRMALILEAKD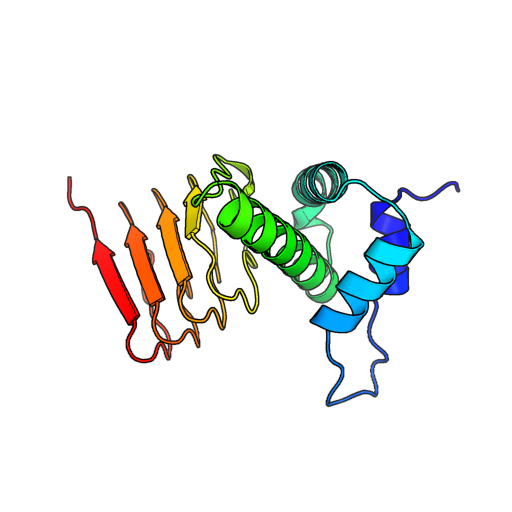RYEELTYRERKTVGYLLTLEAEEQTKARGLFEVGDLCSGLDYAFVEARGVKVRGDTARHFCGFKAKDSVFVFREVGYGFLSHSVNCTGVVGRAGLNAGFKAVNCKLIIQTP